Protein AF-0000000085051120 (afdb_homodimer)

Nearest PDB structures (foldseek):
  3be3-assembly1_B-2  TM=9.249E-01  e=1.023E-05  Bordetella bronchiseptica RB50
  6ac8-assembly2_A  TM=4.502E-01  e=8.750E-01  Mycolicibacterium smegmatis MC2 155
  6ac6-assembly2_A  TM=4.545E-01  e=1.730E+00  Mycolicibacterium smegmatis MC2 155
  6aca-assembly1_A  TM=5.185E-01  e=2.883E+00  Mycobacterium tuberculosis H37Rv
  2coy-assembly1_A  TM=5.138E-01  e=3.618E+00  Homo sapiens

Secondary structure (DSSP, 8-state):
----GGGS--SS--EEEEETTS-EEEEEEEEEETTT--EEEEEEESS-PSS---EEEEHHHHT-EEEETTEEEESEEE-/----GGGS--SS--EEEEETTS-EEEEEEEEEETTT--EEEEEEESS-PSSPPPEEEEHHHHT-EEEETTEEEESEEE-

Structure (mmCIF, N/CA/C/O backbone):
data_AF-0000000085051120-model_v1
#
loop_
_entity.id
_entity.type
_entity.pdbx_description
1 polymer 'DUF1653 domain-containing protein'
#
loop_
_atom_site.group_PDB
_atom_site.id
_atom_site.type_symbol
_atom_site.label_atom_id
_atom_site.label_alt_id
_atom_site.label_comp_id
_atom_site.label_asym_id
_atom_site.label_entity_id
_atom_site.label_seq_id
_atom_site.pdbx_PDB_ins_code
_atom_site.Cartn_x
_atom_site.Cartn_y
_atom_site.Cartn_z
_atom_site.occupancy
_atom_site.B_iso_or_equiv
_atom_site.auth_seq_id
_atom_site.auth_comp_id
_atom_site.auth_asym_id
_atom_site.auth_atom_id
_atom_site.pdbx_PDB_model_num
ATOM 1 N N . MET A 1 1 ? -6.785 1.529 18.906 1 51.97 1 MET A N 1
ATOM 2 C CA . MET A 1 1 ? -5.785 0.637 18.328 1 51.97 1 MET A CA 1
ATOM 3 C C . MET A 1 1 ? -5.918 0.583 16.797 1 51.97 1 MET A C 1
ATOM 5 O O . MET A 1 1 ? -7.027 0.493 16.281 1 51.97 1 MET A O 1
ATOM 9 N N . THR A 1 2 ? -4.781 0.907 16.109 1 66.12 2 THR A N 1
ATOM 10 C CA . THR A 1 2 ? -4.938 1.029 14.656 1 66.12 2 THR A CA 1
ATOM 11 C C . THR A 1 2 ? -5.309 -0.314 14.039 1 66.12 2 THR A C 1
ATOM 13 O O . THR A 1 2 ? -4.773 -1.354 14.43 1 66.12 2 THR A O 1
ATOM 16 N N . ARG A 1 3 ? -6.312 -0.369 13.422 1 77.69 3 ARG A N 1
ATOM 17 C CA . ARG A 1 3 ? -6.789 -1.557 12.719 1 77.69 3 ARG A CA 1
ATOM 18 C C . ARG A 1 3 ? -5.66 -2.209 11.922 1 77.69 3 ARG A C 1
ATOM 20 O O . ARG A 1 3 ? -4.941 -1.534 11.188 1 77.69 3 ARG A O 1
ATOM 27 N N . PRO A 1 4 ? -5.406 -3.518 12.234 1 83.25 4 PRO A N 1
ATOM 28 C CA . PRO A 1 4 ? -4.398 -4.195 11.414 1 83.25 4 PRO A CA 1
ATOM 29 C C . PRO A 1 4 ? -4.715 -4.141 9.922 1 83.25 4 PRO A C 1
ATOM 31 O O . PRO A 1 4 ? -5.883 -4.16 9.531 1 83.25 4 PRO A O 1
ATOM 34 N N . ILE A 1 5 ? -3.68 -4.027 9.164 1 85.12 5 ILE A N 1
ATOM 35 C CA . ILE A 1 5 ? -3.824 -3.916 7.711 1 85.12 5 ILE A CA 1
ATOM 36 C C . ILE A 1 5 ? -4.656 -5.086 7.188 1 85.12 5 ILE A C 1
ATOM 38 O O . ILE A 1 5 ? -5.43 -4.93 6.238 1 85.12 5 ILE A O 1
ATOM 42 N N . ALA A 1 6 ? -4.594 -6.25 7.855 1 82.44 6 ALA A N 1
ATOM 43 C CA . ALA A 1 6 ? -5.281 -7.457 7.41 1 82.44 6 ALA A CA 1
ATOM 44 C C . ALA A 1 6 ? -6.793 -7.312 7.562 1 82.44 6 ALA A C 1
ATOM 46 O O . ALA A 1 6 ? -7.559 -8.094 6.996 1 82.44 6 ALA A O 1
ATOM 47 N N . ASP A 1 7 ? -7.219 -6.312 8.211 1 83.75 7 ASP A N 1
ATOM 48 C CA . ASP A 1 7 ? -8.641 -6.145 8.477 1 83.75 7 ASP A CA 1
ATOM 49 C C . ASP A 1 7 ? -9.336 -5.41 7.332 1 83.75 7 ASP A C 1
ATOM 51 O O . ASP A 1 7 ? -10.57 -5.371 7.266 1 83.75 7 ASP A O 1
ATOM 55 N N . TYR A 1 8 ? -8.539 -4.855 6.496 1 86.75 8 TYR A N 1
ATOM 56 C CA . TYR A 1 8 ? -9.133 -4.109 5.391 1 86.75 8 TYR A CA 1
ATOM 57 C C . TYR A 1 8 ? -9.531 -5.043 4.254 1 86.75 8 TYR A C 1
ATOM 59 O O . TYR A 1 8 ? -8.82 -6 3.947 1 86.75 8 TYR A O 1
ATOM 67 N N . PRO A 1 9 ? -10.727 -4.766 3.688 1 85.88 9 PRO A N 1
ATOM 68 C CA . PRO A 1 9 ? -11.172 -5.625 2.588 1 85.88 9 PRO A CA 1
ATOM 69 C C . PRO A 1 9 ? -10.164 -5.684 1.44 1 85.88 9 PRO A C 1
ATOM 71 O O . PRO A 1 9 ? -9.484 -4.695 1.166 1 85.88 9 PRO A O 1
ATOM 74 N N . SER A 1 10 ? -10.109 -6.879 0.832 1 90.25 10 SER A N 1
ATOM 75 C CA . SER A 1 10 ? -9.188 -7.094 -0.28 1 90.25 10 SER A CA 1
ATOM 76 C C . SER A 1 10 ? -9.844 -7.895 -1.396 1 90.25 10 SER A C 1
ATOM 78 O O . SER A 1 10 ? -10.547 -8.875 -1.136 1 90.25 10 SER A O 1
ATOM 80 N N . ALA A 1 11 ? -9.609 -7.402 -2.586 1 90.69 11 ALA A N 1
ATOM 81 C CA . ALA A 1 11 ? -10.094 -8.133 -3.752 1 90.69 11 ALA A CA 1
ATOM 82 C C . ALA A 1 11 ? -9.297 -9.422 -3.963 1 90.69 11 ALA A C 1
ATOM 84 O O . ALA A 1 11 ? -9.711 -10.297 -4.727 1 90.69 11 ALA A O 1
ATOM 85 N N . LEU A 1 12 ? -8.227 -9.516 -3.371 1 94 12 LEU A N 1
ATOM 86 C CA . LEU A 1 12 ? -7.32 -10.656 -3.461 1 94 12 LEU A CA 1
ATOM 87 C C . LEU A 1 12 ? -7.09 -11.273 -2.086 1 94 12 LEU A C 1
ATOM 89 O O . LEU A 1 12 ? -6.965 -10.555 -1.091 1 94 12 LEU A O 1
ATOM 93 N N . ALA A 1 13 ? -7.027 -12.648 -2.072 1 94.69 13 ALA A N 1
ATOM 94 C CA . ALA A 1 13 ? -6.711 -13.32 -0.811 1 94.69 13 ALA A CA 1
ATOM 95 C C . ALA A 1 13 ? -5.324 -12.922 -0.312 1 94.69 13 ALA A C 1
ATOM 97 O O . ALA A 1 13 ? -4.367 -12.891 -1.085 1 94.69 13 ALA A O 1
ATOM 98 N N . THR A 1 14 ? -5.277 -12.617 1.007 1 95.12 14 THR A N 1
ATOM 99 C CA . THR A 1 14 ? -3.977 -12.336 1.6 1 95.12 14 THR A CA 1
ATOM 100 C C . THR A 1 14 ? -3.191 -13.625 1.823 1 95.12 14 THR A C 1
ATOM 102 O O . THR A 1 14 ? -3.76 -14.719 1.789 1 95.12 14 THR A O 1
ATOM 105 N N . GLY A 1 15 ? -1.894 -13.422 1.986 1 95.56 15 GLY A N 1
ATOM 106 C CA . GLY A 1 15 ? -1.064 -14.586 2.281 1 95.56 15 GLY A CA 1
ATOM 107 C C . GLY A 1 15 ? 0.067 -14.773 1.289 1 95.56 15 GLY A C 1
ATOM 108 O O . GLY A 1 15 ? 0.511 -13.812 0.652 1 95.56 15 GLY A O 1
ATOM 109 N N . LEU A 1 16 ? 0.583 -16.031 1.188 1 97.12 16 LEU A N 1
ATOM 110 C CA . LEU A 1 16 ? 1.81 -16.312 0.451 1 97.12 16 LEU A CA 1
ATOM 111 C C . LEU A 1 16 ? 1.511 -16.578 -1.022 1 97.12 16 LEU A C 1
ATOM 113 O O . LEU A 1 16 ? 0.547 -17.266 -1.353 1 97.12 16 LEU A O 1
ATOM 117 N N . TYR A 1 17 ? 2.34 -16.031 -1.832 1 98 17 TYR A N 1
ATOM 118 C CA . TYR A 1 17 ? 2.314 -16.219 -3.277 1 98 17 TYR A CA 1
ATOM 119 C C . TYR A 1 17 ? 3.707 -16.516 -3.814 1 98 17 TYR A C 1
ATOM 121 O O . TYR A 1 17 ? 4.711 -16.125 -3.213 1 98 17 TYR A O 1
ATOM 129 N N . ARG A 1 18 ? 3.744 -17.156 -4.945 1 97.81 18 ARG A N 1
ATOM 130 C CA . ARG A 1 18 ? 4.988 -17.422 -5.66 1 97.81 18 ARG A CA 1
ATOM 131 C C . ARG A 1 18 ? 4.996 -16.75 -7.027 1 97.81 18 ARG A C 1
ATOM 133 O O . ARG A 1 18 ? 4.059 -16.922 -7.809 1 97.81 18 ARG A O 1
ATOM 140 N N . HIS A 1 19 ? 5.98 -15.906 -7.203 1 97.38 19 HIS A N 1
ATOM 141 C CA . HIS A 1 19 ? 6.227 -15.352 -8.531 1 97.38 19 HIS A CA 1
ATOM 142 C C . HIS A 1 19 ? 6.691 -16.438 -9.5 1 97.38 19 HIS A C 1
ATOM 144 O O . HIS A 1 19 ? 7.406 -17.359 -9.109 1 97.38 19 HIS A O 1
ATOM 150 N N . TYR A 1 20 ? 6.328 -16.312 -10.719 1 97.19 20 TYR A N 1
ATOM 151 C CA . TYR A 1 20 ? 6.625 -17.359 -11.688 1 97.19 20 TYR A CA 1
ATOM 152 C C . TYR A 1 20 ? 8.125 -17.562 -11.828 1 97.19 20 TYR A C 1
ATOM 154 O O . TYR A 1 20 ? 8.578 -18.625 -12.273 1 97.19 20 TYR A O 1
ATOM 162 N N . LYS A 1 21 ? 8.891 -16.516 -11.398 1 95.75 21 LYS A N 1
ATOM 163 C CA . LYS A 1 21 ? 10.344 -16.625 -11.461 1 95.75 21 LYS A CA 1
ATOM 164 C C . LYS A 1 21 ? 10.906 -17.266 -10.203 1 95.75 21 LYS A C 1
ATOM 166 O O . LYS A 1 21 ? 12.125 -17.375 -10.039 1 95.75 21 LYS A O 1
ATOM 171 N N . GLY A 1 22 ? 10.07 -17.594 -9.234 1 94.12 22 GLY A N 1
ATOM 172 C CA . GLY A 1 22 ? 10.562 -18.453 -8.164 1 94.12 22 GLY A CA 1
ATOM 173 C C . GLY A 1 22 ? 10.469 -17.812 -6.793 1 94.12 22 GLY A C 1
ATOM 174 O O . GLY A 1 22 ? 10.281 -18.5 -5.789 1 94.12 22 GLY A O 1
ATOM 175 N N . LYS A 1 23 ? 10.602 -16.516 -6.625 1 93.69 23 LYS A N 1
ATOM 176 C CA . LYS A 1 23 ? 10.648 -15.867 -5.316 1 93.69 23 LYS A CA 1
ATOM 177 C C . LYS A 1 23 ? 9.258 -15.82 -4.684 1 93.69 23 LYS A C 1
ATOM 179 O O . LYS A 1 23 ? 8.25 -15.688 -5.387 1 93.69 23 LYS A O 1
ATOM 184 N N . ASP A 1 24 ? 9.266 -15.898 -3.383 1 95.19 24 ASP A N 1
ATOM 185 C CA . ASP A 1 24 ? 8.016 -15.859 -2.623 1 95.19 24 ASP A CA 1
ATOM 186 C C . ASP A 1 24 ? 7.746 -14.461 -2.08 1 95.19 24 ASP A C 1
ATOM 188 O O . ASP A 1 24 ? 8.672 -13.766 -1.654 1 95.19 24 ASP A O 1
ATOM 192 N N . TYR A 1 25 ? 6.492 -14.18 -2.111 1 95.38 25 TYR A N 1
ATOM 193 C CA . TYR A 1 25 ? 6.012 -12.883 -1.627 1 95.38 25 TYR A CA 1
ATOM 194 C C . TYR A 1 25 ? 4.844 -13.062 -0.667 1 95.38 25 TYR A C 1
ATOM 196 O O . TYR A 1 25 ? 4.102 -14.047 -0.754 1 95.38 25 TYR A O 1
ATOM 204 N N . VAL A 1 26 ? 4.707 -12.117 0.24 1 95.06 26 VAL A N 1
ATOM 205 C CA . VAL A 1 26 ? 3.494 -12.016 1.044 1 95.06 26 VAL A CA 1
ATOM 206 C C . VAL A 1 26 ? 2.6 -10.906 0.497 1 95.06 26 VAL A C 1
ATOM 208 O O . VAL A 1 26 ? 3.07 -9.797 0.237 1 95.06 26 VAL A O 1
ATOM 211 N N . VAL A 1 27 ? 1.355 -11.305 0.24 1 96.25 27 VAL A N 1
ATOM 212 C CA . VAL A 1 27 ? 0.341 -10.312 -0.117 1 96.25 27 VAL A CA 1
ATOM 213 C C . VAL A 1 27 ? -0.412 -9.875 1.135 1 96.25 27 VAL A C 1
ATOM 215 O O . VAL A 1 27 ? -0.954 -10.703 1.867 1 96.25 27 VAL A O 1
ATOM 218 N N . PHE A 1 28 ? -0.443 -8.516 1.349 1 95.06 28 PHE A N 1
ATOM 219 C CA . PHE A 1 28 ? -1.12 -7.953 2.512 1 95.06 28 PHE A CA 1
ATOM 220 C C . PHE A 1 28 ? -2.553 -7.562 2.168 1 95.06 28 PHE A C 1
ATOM 222 O O . PHE A 1 28 ? -3.387 -7.395 3.061 1 95.06 28 PHE A O 1
ATOM 229 N N . GLY A 1 29 ? -2.855 -7.414 0.883 1 94.81 29 GLY A N 1
ATOM 230 C CA . GLY A 1 29 ? -4.18 -7.051 0.396 1 94.81 29 GLY A CA 1
ATOM 231 C C . GLY A 1 29 ? -4.141 -6.066 -0.757 1 94.81 29 GLY A C 1
ATOM 232 O O . GLY A 1 29 ? -3.105 -5.898 -1.404 1 94.81 29 GLY A O 1
ATOM 233 N N . CYS A 1 30 ? -5.352 -5.504 -0.971 1 96.19 30 CYS A N 1
ATOM 234 C CA . CYS A 1 30 ? -5.457 -4.523 -2.045 1 96.19 30 CYS A CA 1
ATOM 235 C C . CYS A 1 30 ? -5.652 -3.121 -1.482 1 96.19 30 CYS A C 1
ATOM 237 O O . CYS A 1 30 ? -6.219 -2.953 -0.402 1 96.19 30 CYS A O 1
ATOM 239 N N . VAL A 1 31 ? -5.133 -2.205 -2.273 1 96.12 31 VAL A N 1
ATOM 240 C CA . VAL A 1 31 ? -5.246 -0.794 -1.922 1 96.12 31 VAL A CA 1
ATOM 241 C C . VAL A 1 31 ? -5.734 0.002 -3.129 1 96.12 31 VAL A C 1
ATOM 243 O O . VAL A 1 31 ? -5.656 -0.471 -4.266 1 96.12 31 VAL A O 1
ATOM 246 N N . THR A 1 32 ? -6.223 1.159 -2.846 1 95.44 32 THR A N 1
ATOM 247 C CA . THR A 1 32 ? -6.719 2.027 -3.91 1 95.44 32 THR A CA 1
ATOM 248 C C . THR A 1 32 ? -5.832 3.262 -4.055 1 95.44 32 THR A C 1
ATOM 250 O O . THR A 1 32 ? -5.5 3.914 -3.062 1 95.44 32 THR A O 1
ATOM 253 N N . HIS A 1 33 ? -5.371 3.479 -5.266 1 96.88 33 HIS A N 1
ATOM 254 C CA . HIS A 1 33 ? -4.664 4.723 -5.555 1 96.88 33 HIS A CA 1
ATOM 255 C C . HIS A 1 33 ? -5.605 5.918 -5.504 1 96.88 33 HIS A C 1
ATOM 257 O O . HIS A 1 33 ? -6.492 6.051 -6.352 1 96.88 33 HIS A O 1
ATOM 263 N N . SER A 1 34 ? -5.352 6.883 -4.652 1 95.06 34 SER A N 1
ATOM 264 C CA . SER A 1 34 ? -6.312 7.941 -4.363 1 95.06 34 SER A CA 1
ATOM 265 C C . SER A 1 34 ? -6.449 8.898 -5.543 1 95.06 34 SER A C 1
ATOM 267 O O . SER A 1 34 ? -7.508 9.5 -5.746 1 95.06 34 SER A O 1
ATOM 269 N N . GLU A 1 35 ? -5.41 9 -6.34 1 95.69 35 GLU A N 1
ATOM 270 C CA . GLU A 1 35 ? -5.418 9.969 -7.438 1 95.69 35 GLU A CA 1
ATOM 271 C C . GLU A 1 35 ? -5.984 9.344 -8.711 1 95.69 35 GLU A C 1
ATOM 273 O O . GLU A 1 35 ? -6.602 10.039 -9.523 1 95.69 35 GLU A O 1
ATOM 278 N N . THR A 1 36 ? -5.859 8.047 -8.938 1 95.81 36 THR A N 1
ATOM 279 C CA . THR A 1 36 ? -6.254 7.426 -10.195 1 95.81 36 THR A CA 1
ATOM 280 C C . THR A 1 36 ? -7.398 6.441 -9.984 1 95.81 36 THR A C 1
ATOM 282 O O . THR A 1 36 ? -8.031 5.996 -10.938 1 95.81 36 THR A O 1
ATOM 285 N N . GLU A 1 37 ? -7.703 6.066 -8.766 1 94.44 37 GLU A N 1
ATOM 286 C CA . GLU A 1 37 ? -8.727 5.102 -8.367 1 94.44 37 GLU A CA 1
ATOM 287 C C . GLU A 1 37 ? -8.344 3.689 -8.812 1 94.44 37 GLU A C 1
ATOM 289 O O . GLU A 1 37 ? -9.164 2.773 -8.742 1 94.44 37 GLU A O 1
ATOM 294 N N . GLU A 1 38 ? -7.164 3.545 -9.203 1 95.25 38 GLU A N 1
ATOM 295 C CA . GLU A 1 38 ? -6.699 2.219 -9.602 1 95.25 38 GLU A CA 1
ATOM 296 C C . GLU A 1 38 ? -6.527 1.31 -8.391 1 95.25 38 GLU A C 1
ATOM 298 O O . GLU A 1 38 ? -6.035 1.743 -7.344 1 95.25 38 GLU A O 1
ATOM 303 N N . VAL A 1 39 ? -6.922 0.045 -8.547 1 96.31 39 VAL A N 1
ATOM 304 C CA . VAL A 1 39 ? -6.711 -0.962 -7.516 1 96.31 39 VAL A CA 1
ATOM 305 C C . VAL A 1 39 ? -5.328 -1.587 -7.676 1 96.31 39 VAL A C 1
ATOM 307 O O . VAL A 1 39 ? -4.945 -1.991 -8.773 1 96.31 39 VAL A O 1
ATOM 310 N N . LEU A 1 40 ? -4.586 -1.594 -6.574 1 97.75 40 LEU A N 1
ATOM 311 C CA . LEU A 1 40 ? -3.232 -2.139 -6.543 1 97.75 40 LEU A CA 1
ATOM 312 C C . LEU A 1 40 ? -3.119 -3.254 -5.508 1 97.75 40 LEU A C 1
ATOM 314 O O . LEU A 1 40 ? -3.875 -3.281 -4.535 1 97.75 40 LEU A O 1
ATOM 318 N N . VAL A 1 41 ? -2.172 -4.148 -5.746 1 97.94 41 VAL A N 1
ATOM 319 C CA . VAL A 1 41 ? -1.858 -5.207 -4.793 1 97.94 41 VAL A CA 1
ATOM 320 C C . VAL A 1 41 ? -0.663 -4.793 -3.938 1 97.94 41 VAL A C 1
ATOM 322 O O . VAL A 1 41 ? 0.376 -4.391 -4.465 1 97.94 41 VAL A O 1
ATOM 325 N N . LEU A 1 42 ? -0.843 -4.852 -2.658 1 97.19 42 LEU A N 1
ATOM 326 C CA . LEU A 1 42 ? 0.2 -4.582 -1.675 1 97.19 42 LEU A CA 1
ATOM 327 C C . LEU A 1 42 ? 0.908 -5.867 -1.269 1 97.19 42 LEU A C 1
ATOM 329 O O . LEU A 1 42 ? 0.28 -6.789 -0.739 1 97.19 42 LEU A O 1
ATOM 333 N N . TYR A 1 43 ? 2.246 -5.898 -1.455 1 96.25 43 TYR A N 1
ATOM 334 C CA . TYR A 1 43 ? 2.963 -7.145 -1.213 1 96.25 43 TYR A CA 1
ATOM 335 C C . TYR A 1 43 ? 4.445 -6.887 -0.976 1 96.25 43 TYR A C 1
ATOM 337 O O . TYR A 1 43 ? 4.941 -5.789 -1.237 1 96.25 43 TYR A O 1
ATOM 345 N N . ALA A 1 44 ? 5.102 -7.902 -0.419 1 94.62 44 ALA A N 1
ATOM 346 C CA . ALA A 1 44 ? 6.527 -7.809 -0.101 1 94.62 44 ALA A CA 1
ATOM 347 C C . ALA A 1 44 ? 7.211 -9.164 -0.262 1 94.62 44 ALA A C 1
ATOM 349 O O . ALA A 1 44 ? 6.578 -10.211 -0.1 1 94.62 44 ALA A O 1
ATOM 350 N N . PRO A 1 45 ? 8.516 -9.078 -0.632 1 92.62 45 PRO A N 1
ATOM 351 C CA . PRO A 1 45 ? 9.242 -10.352 -0.672 1 92.62 45 PRO A CA 1
ATOM 352 C C . PRO A 1 45 ? 9.383 -10.992 0.706 1 92.62 45 PRO A C 1
ATOM 354 O O . PRO A 1 45 ? 9.562 -10.289 1.703 1 92.62 45 PRO A O 1
ATOM 357 N N . VAL A 1 46 ? 9.258 -12.344 0.757 1 91.19 46 VAL A N 1
ATOM 358 C CA . VAL A 1 46 ? 9.414 -13.086 2.004 1 91.19 46 VAL A CA 1
ATOM 359 C C . VAL A 1 46 ? 10.875 -13.047 2.451 1 91.19 46 VAL A C 1
ATOM 361 O O . VAL A 1 46 ? 11.164 -12.812 3.627 1 91.19 46 VAL A O 1
ATOM 364 N N . ILE A 1 47 ? 11.688 -13.414 1.513 1 82 47 ILE A N 1
ATOM 365 C CA . ILE A 1 47 ? 13.109 -13.359 1.812 1 82 47 ILE A CA 1
ATOM 366 C C . ILE A 1 47 ? 13.688 -12.023 1.334 1 82 47 ILE A C 1
ATOM 368 O O . ILE A 1 47 ? 13.648 -11.719 0.14 1 82 47 ILE A O 1
ATOM 372 N N . GLN A 1 48 ? 13.805 -11.086 2.158 1 65.44 48 GLN A N 1
ATOM 373 C CA . GLN A 1 48 ? 14.258 -9.766 1.729 1 65.44 48 GLN A CA 1
ATOM 374 C C . GLN A 1 48 ? 15.68 -9.484 2.211 1 65.44 48 GLN A C 1
ATOM 376 O O . GLN A 1 48 ? 16.031 -9.844 3.338 1 65.44 48 GLN A O 1
ATOM 381 N N . ALA A 1 49 ? 16.641 -9.32 1.258 1 61.41 49 ALA A N 1
ATOM 382 C CA . ALA A 1 49 ? 17.875 -8.68 1.71 1 61.41 49 ALA A CA 1
ATOM 383 C C . ALA A 1 49 ? 17.594 -7.297 2.293 1 61.41 49 ALA A C 1
ATOM 385 O O . ALA A 1 49 ? 16.562 -6.68 1.977 1 61.41 49 ALA A O 1
ATOM 386 N N . ASP A 1 50 ? 18.094 -6.719 3.424 1 56.09 50 ASP A N 1
ATOM 387 C CA . ASP A 1 50 ? 18.047 -5.395 4.039 1 56.09 50 ASP A CA 1
ATOM 388 C C . ASP A 1 50 ? 18.359 -4.305 3.021 1 56.09 50 ASP A C 1
ATOM 390 O O . ASP A 1 50 ? 19.297 -4.445 2.229 1 56.09 50 ASP A O 1
ATOM 394 N N . PRO A 1 51 ? 17.531 -3.375 2.906 1 55.34 51 PRO A N 1
ATOM 395 C CA . PRO A 1 51 ? 16.266 -3.098 3.578 1 55.34 51 PRO A CA 1
ATOM 396 C C . PRO A 1 51 ? 15.062 -3.643 2.814 1 55.34 51 PRO A C 1
ATOM 398 O O . PRO A 1 51 ? 15.062 -3.645 1.58 1 55.34 51 PRO A O 1
ATOM 401 N N . ALA A 1 52 ? 14.094 -4.418 3.467 1 58.28 52 ALA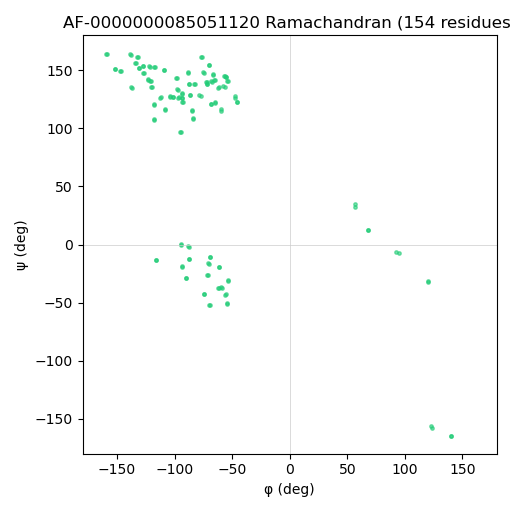 A N 1
ATOM 402 C CA . ALA A 1 52 ? 12.859 -5.004 2.959 1 58.28 52 ALA A CA 1
ATOM 403 C C . ALA A 1 52 ? 11.914 -3.928 2.428 1 58.28 52 ALA A C 1
ATOM 405 O O . ALA A 1 52 ? 11.695 -2.91 3.088 1 58.28 52 ALA A O 1
ATOM 406 N N . ARG A 1 53 ? 11.602 -3.908 1.032 1 80.44 53 ARG A N 1
ATOM 407 C CA . ARG A 1 53 ? 10.742 -2.877 0.46 1 80.44 53 ARG A CA 1
ATOM 408 C C . ARG A 1 53 ? 9.312 -3.375 0.312 1 80.44 53 ARG A C 1
ATOM 410 O O . ARG A 1 53 ? 9.086 -4.562 0.074 1 80.44 53 ARG A O 1
ATOM 417 N N . LEU A 1 54 ? 8.352 -2.684 0.666 1 93 54 LEU A N 1
ATOM 418 C CA . LEU A 1 54 ? 6.93 -2.836 0.381 1 93 54 LEU A CA 1
ATOM 419 C C . LEU A 1 54 ? 6.598 -2.332 -1.019 1 93 54 LEU A C 1
ATOM 421 O O . LEU A 1 54 ? 7.059 -1.261 -1.423 1 93 54 LEU A O 1
ATOM 425 N N . TRP A 1 55 ? 5.922 -3.189 -1.755 1 95.38 55 TRP A N 1
ATOM 426 C CA . TRP A 1 55 ? 5.613 -2.889 -3.148 1 95.38 55 TRP A CA 1
ATOM 427 C C . TRP A 1 55 ? 4.105 -2.803 -3.365 1 95.38 55 TRP A C 1
ATOM 429 O O . TRP A 1 55 ? 3.332 -3.455 -2.66 1 95.38 55 TRP A O 1
ATOM 439 N N . VAL A 1 56 ? 3.756 -2.033 -4.355 1 97.81 56 VAL A N 1
ATOM 440 C CA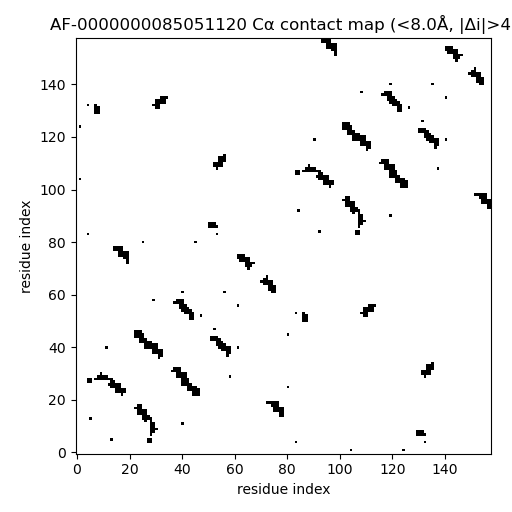 . VAL A 1 56 ? 2.43 -2.156 -4.949 1 97.81 56 VAL A CA 1
ATOM 441 C C . VAL A 1 56 ? 2.555 -2.324 -6.465 1 97.81 56 VAL A C 1
ATOM 443 O O . VAL A 1 56 ? 3.498 -1.813 -7.074 1 97.81 56 VAL A O 1
ATOM 446 N N . ARG A 1 57 ? 1.602 -2.951 -7.043 1 98.25 57 ARG A N 1
ATOM 447 C CA . ARG A 1 57 ? 1.477 -3.107 -8.492 1 98.25 57 ARG A CA 1
ATOM 448 C C . ARG A 1 57 ? 0.014 -3.244 -8.898 1 98.25 57 ARG A C 1
ATOM 450 O O . ARG A 1 57 ? -0.812 -3.725 -8.125 1 98.25 57 ARG A O 1
ATOM 457 N N . PRO A 1 58 ? -0.367 -2.834 -10.086 1 98.44 58 PRO A N 1
ATOM 458 C CA . PRO A 1 58 ? -1.77 -2.979 -10.477 1 98.44 58 PRO A CA 1
ATOM 459 C C . PRO A 1 58 ? -2.279 -4.41 -10.328 1 98.44 58 PRO A C 1
ATOM 461 O O . PRO A 1 58 ? -1.564 -5.363 -10.656 1 98.44 58 PRO A O 1
ATOM 464 N N . LEU A 1 59 ? -3.539 -4.523 -9.867 1 97.88 59 LEU A N 1
ATOM 465 C CA . LEU A 1 59 ? -4.18 -5.82 -9.68 1 97.88 59 LEU A CA 1
ATOM 466 C C . LEU A 1 59 ? -4.168 -6.625 -10.977 1 97.88 59 LEU A C 1
ATOM 468 O O . LEU A 1 59 ? -3.867 -7.82 -10.969 1 97.88 59 LEU A O 1
ATOM 472 N N . ALA A 1 60 ? -4.48 -5.938 -12.102 1 97.19 60 ALA A N 1
ATOM 473 C CA . ALA A 1 60 ? -4.539 -6.602 -13.398 1 97.19 60 ALA A CA 1
ATOM 474 C C . ALA A 1 60 ? -3.186 -7.195 -13.773 1 97.19 60 ALA A C 1
ATOM 476 O O . ALA A 1 60 ? -3.113 -8.289 -14.344 1 97.19 60 ALA A O 1
ATOM 477 N N . MET A 1 61 ? -2.135 -6.512 -13.445 1 98 61 MET A N 1
ATOM 478 C CA . MET A 1 61 ? -0.789 -6.984 -13.766 1 98 61 MET A CA 1
ATOM 479 C C . MET A 1 61 ? -0.381 -8.125 -12.844 1 98 61 MET A C 1
ATOM 481 O O . MET A 1 61 ? 0.257 -9.086 -13.281 1 98 61 MET A O 1
ATOM 485 N N . PHE A 1 62 ? -0.652 -8.047 -11.625 1 98.25 62 PHE A N 1
ATOM 486 C CA . PHE A 1 62 ? -0.354 -9.078 -10.648 1 98.25 62 PHE A CA 1
ATOM 487 C C . PHE A 1 62 ? -1.048 -10.391 -11.008 1 98.25 62 PHE A C 1
ATOM 489 O O . PHE A 1 62 ? -0.468 -11.469 -10.867 1 98.25 62 PHE A O 1
ATOM 496 N N . SER A 1 63 ? -2.219 -10.305 -11.523 1 97.94 63 SER A N 1
ATOM 497 C CA . SER A 1 63 ? -3.064 -11.469 -11.742 1 97.94 63 SER A CA 1
ATOM 498 C C . SER A 1 63 ? -2.914 -12.008 -13.164 1 97.94 63 SER A C 1
ATOM 500 O O . SER A 1 63 ? -3.611 -12.945 -13.555 1 97.94 63 SER A O 1
ATOM 502 N N . GLU A 1 64 ? -2.139 -11.398 -13.898 1 97.75 64 GLU A N 1
ATOM 503 C CA . GLU A 1 64 ? -1.99 -11.781 -15.305 1 97.75 64 GLU A CA 1
ATOM 504 C C . GLU A 1 64 ? -1.281 -13.125 -15.438 1 97.75 64 GLU A C 1
ATOM 506 O O . GLU A 1 64 ? -0.598 -13.57 -14.508 1 97.75 64 GLU A O 1
ATOM 511 N N . SER A 1 65 ? -1.567 -13.789 -16.578 1 98 65 SER A N 1
ATOM 512 C CA . SER A 1 65 ? -0.748 -14.93 -17 1 98 65 SER A CA 1
ATOM 513 C C . SER A 1 65 ? 0.433 -14.484 -17.844 1 98 65 SER A C 1
ATOM 515 O O . SER A 1 65 ? 0.352 -13.469 -18.547 1 98 65 SER A O 1
ATOM 517 N N . VAL A 1 66 ? 1.529 -15.227 -17.703 1 97.31 66 VAL A N 1
ATOM 518 C CA . VAL A 1 66 ? 2.729 -14.914 -18.484 1 97.31 66 VAL A CA 1
ATOM 519 C C . VAL A 1 66 ? 3.191 -16.156 -19.234 1 97.31 66 VAL A C 1
ATOM 521 O O . VAL A 1 66 ? 2.902 -17.281 -18.828 1 97.31 66 VAL A O 1
ATOM 524 N N . ASP A 1 67 ? 3.805 -15.938 -20.484 1 96.94 67 ASP A N 1
ATOM 525 C CA . ASP A 1 67 ? 4.465 -17.016 -21.219 1 96.94 67 ASP A CA 1
ATOM 526 C C . ASP A 1 67 ? 5.898 -17.203 -20.719 1 96.94 67 ASP A C 1
ATOM 528 O O . ASP A 1 67 ? 6.746 -16.328 -20.891 1 96.94 67 ASP A O 1
ATOM 532 N N . SER A 1 68 ? 6.098 -18.281 -20.047 1 94.56 68 SER A N 1
ATOM 533 C CA . SER A 1 68 ? 7.43 -18.641 -19.578 1 94.56 68 SER A CA 1
ATOM 534 C C . SER A 1 68 ? 7.906 -19.953 -20.172 1 94.56 68 SER A C 1
ATOM 536 O O . SER A 1 68 ? 7.441 -21.031 -19.781 1 94.56 68 SER A O 1
ATOM 538 N N . ASP A 1 69 ? 8.875 -19.797 -21.109 1 93.25 69 ASP A N 1
ATOM 539 C CA . ASP A 1 69 ? 9.438 -20.969 -21.766 1 93.25 69 ASP A CA 1
ATOM 540 C C . ASP A 1 69 ? 8.352 -21.797 -22.438 1 93.25 69 ASP A C 1
ATOM 542 O O . ASP A 1 69 ? 8.328 -23.031 -22.297 1 93.25 69 ASP A O 1
ATOM 546 N N . GLY A 1 70 ? 7.367 -21.203 -22.906 1 93.88 70 GLY A N 1
ATOM 547 C CA . GLY A 1 70 ? 6.328 -21.891 -23.672 1 93.88 70 GLY A CA 1
ATOM 548 C C . GLY A 1 70 ? 5.148 -22.312 -22.812 1 93.88 70 GLY A C 1
ATOM 549 O O . GLY A 1 70 ? 4.164 -22.844 -23.328 1 93.88 70 GLY A O 1
ATOM 550 N N . GLU A 1 71 ? 5.254 -22.156 -21.562 1 95.5 71 GLU A N 1
ATOM 551 C CA . GLU A 1 71 ? 4.152 -22.469 -20.656 1 95.5 71 GLU A CA 1
ATOM 552 C C . GLU A 1 71 ? 3.455 -21.203 -20.172 1 95.5 71 GLU A C 1
ATOM 554 O O . GLU A 1 71 ? 4.113 -20.219 -19.828 1 95.5 71 GLU A O 1
ATOM 559 N N . ILE A 1 72 ? 2.123 -21.203 -20.359 1 97.31 72 ILE A N 1
ATOM 560 C CA . ILE A 1 72 ? 1.317 -20.094 -19.844 1 97.31 72 ILE A CA 1
ATOM 561 C C . ILE A 1 72 ? 0.968 -20.359 -18.391 1 97.31 72 ILE A C 1
ATOM 563 O O . ILE A 1 72 ? 0.28 -21.328 -18.062 1 97.31 72 ILE A O 1
ATOM 567 N N . LEU A 1 73 ? 1.45 -19.531 -17.516 1 97.25 73 LEU A N 1
ATOM 568 C CA . LEU A 1 73 ? 1.199 -19.688 -16.094 1 97.25 73 LEU A CA 1
ATOM 569 C C . LEU A 1 73 ? 0.918 -18.328 -15.445 1 97.25 73 LEU A C 1
ATOM 571 O O . LEU A 1 73 ? 1.257 -17.281 -16.016 1 97.25 73 LEU A O 1
ATOM 575 N N . PRO A 1 74 ? 0.347 -18.359 -14.242 1 98.12 74 PRO A N 1
ATOM 576 C CA . PRO A 1 74 ? 0.11 -17.078 -13.578 1 98.12 74 PRO A CA 1
ATOM 577 C C . PRO A 1 74 ? 1.403 -16.391 -13.164 1 98.12 74 PRO A C 1
ATOM 579 O O . PRO A 1 74 ? 2.363 -17.047 -12.758 1 98.12 74 PRO A O 1
ATOM 582 N N . ARG A 1 75 ? 1.469 -15.102 -13.312 1 98.38 75 ARG A N 1
ATOM 583 C CA . ARG A 1 75 ? 2.611 -14.336 -12.828 1 98.38 75 ARG A CA 1
ATOM 584 C C . ARG A 1 75 ? 2.865 -14.602 -11.352 1 98.38 75 ARG A C 1
ATOM 586 O O . ARG A 1 75 ? 4.008 -14.797 -10.938 1 98.38 75 ARG A O 1
ATOM 593 N N . PHE A 1 76 ? 1.834 -14.492 -10.523 1 98.5 76 PHE A N 1
ATOM 594 C CA . PHE A 1 76 ? 1.847 -14.867 -9.117 1 98.5 76 PHE A CA 1
ATOM 595 C C . PHE A 1 76 ? 0.802 -15.938 -8.836 1 98.5 76 PHE A C 1
ATOM 597 O O . PHE A 1 76 ? -0.343 -15.828 -9.281 1 98.5 76 PHE A O 1
ATOM 604 N N . ARG A 1 77 ? 1.129 -16.922 -8.117 1 98 77 ARG A N 1
ATOM 605 C CA . ARG A 1 77 ? 0.167 -17.938 -7.703 1 98 77 ARG A CA 1
ATOM 606 C C . ARG A 1 77 ? 0.118 -18.062 -6.184 1 98 77 ARG A C 1
ATOM 608 O O . ARG A 1 77 ? 1.151 -17.984 -5.516 1 98 77 ARG A O 1
ATOM 615 N N . LYS A 1 78 ? -1.122 -18.266 -5.703 1 97.44 78 LYS A N 1
ATOM 616 C CA . LYS A 1 78 ? -1.284 -18.453 -4.266 1 97.44 78 LYS A CA 1
ATOM 617 C C . LYS A 1 78 ? -0.746 -19.812 -3.834 1 97.44 78 LYS A C 1
ATOM 619 O O . LYS A 1 78 ? -0.966 -20.828 -4.512 1 97.44 78 LYS A O 1
ATOM 624 N N . LEU A 1 79 ? -0.104 -19.672 -2.729 1 97.12 79 LEU A N 1
ATOM 625 C CA . LEU A 1 79 ? 0.417 -20.922 -2.174 1 97.12 79 LEU A CA 1
ATOM 626 C C . LEU A 1 79 ? -0.519 -21.469 -1.104 1 97.12 79 LEU A C 1
ATOM 628 O O . LEU A 1 79 ? -1.166 -20.719 -0.384 1 97.12 79 LEU A O 1
ATOM 632 N N . MET B 1 1 ? 7.172 -16.266 9.977 1 51.94 1 MET B N 1
ATOM 633 C CA . MET B 1 1 ? 6.184 -15.273 10.375 1 51.94 1 MET B CA 1
ATOM 634 C C . MET B 1 1 ? 6.297 -14.016 9.508 1 51.94 1 MET B C 1
ATOM 636 O O . MET B 1 1 ? 7.402 -13.547 9.234 1 51.94 1 MET B O 1
ATOM 640 N N . THR B 1 2 ? 5.164 -13.648 8.852 1 66 2 THR B N 1
ATOM 641 C CA . THR B 1 2 ? 5.301 -12.555 7.895 1 66 2 THR B CA 1
ATOM 642 C C . THR B 1 2 ? 5.672 -11.258 8.602 1 66 2 THR B C 1
ATOM 644 O O . THR B 1 2 ? 5.152 -10.961 9.68 1 66 2 THR B O 1
ATOM 647 N N . ARG B 1 3 ? 6.672 -10.727 8.273 1 77.25 3 ARG B N 1
ATOM 648 C CA . ARG B 1 3 ? 7.141 -9.453 8.812 1 77.25 3 ARG B CA 1
ATOM 649 C C . ARG B 1 3 ? 6.012 -8.43 8.859 1 77.25 3 ARG B C 1
ATOM 651 O O . ARG B 1 3 ? 5.293 -8.242 7.875 1 77.25 3 ARG B O 1
ATOM 658 N N . PRO B 1 4 ? 5.738 -7.891 10.094 1 83.31 4 PRO B N 1
ATOM 659 C CA . PRO B 1 4 ? 4.727 -6.828 10.148 1 83.31 4 PRO B CA 1
ATOM 660 C C . PRO B 1 4 ? 5.047 -5.664 9.219 1 83.31 4 PRO B C 1
ATOM 662 O O . PRO B 1 4 ? 6.219 -5.34 9.008 1 83.31 4 PRO B O 1
ATOM 665 N N . ILE B 1 5 ? 4.023 -5.125 8.664 1 85.12 5 ILE B N 1
ATOM 666 C CA . ILE B 1 5 ? 4.172 -4.023 7.715 1 85.12 5 ILE B CA 1
ATOM 667 C C . ILE B 1 5 ? 5 -2.91 8.344 1 85.12 5 ILE B C 1
ATOM 669 O O . ILE B 1 5 ? 5.785 -2.246 7.664 1 85.12 5 ILE B O 1
ATOM 673 N N . ALA B 1 6 ? 4.926 -2.738 9.664 1 82.38 6 ALA B N 1
ATOM 674 C CA . ALA B 1 6 ? 5.609 -1.661 10.375 1 82.38 6 ALA B CA 1
ATOM 675 C C . ALA B 1 6 ? 7.121 -1.867 10.359 1 82.38 6 ALA B C 1
ATOM 677 O O . ALA B 1 6 ? 7.887 -0.945 10.656 1 82.38 6 ALA B O 1
ATOM 678 N N . ASP B 1 7 ? 7.551 -2.99 9.945 1 83.75 7 ASP B N 1
ATOM 679 C CA . ASP B 1 7 ? 8.977 -3.301 9.977 1 83.75 7 ASP B CA 1
ATOM 680 C C . ASP B 1 7 ? 9.672 -2.826 8.703 1 83.75 7 ASP B C 1
ATOM 682 O O . ASP B 1 7 ? 10.906 -2.803 8.641 1 83.75 7 ASP B O 1
ATOM 686 N N . TYR B 1 8 ? 8.883 -2.484 7.758 1 86.69 8 TYR B N 1
ATOM 687 C CA . TYR B 1 8 ? 9.469 -2.051 6.496 1 86.69 8 TYR B CA 1
ATOM 688 C C . TYR B 1 8 ? 9.867 -0.582 6.559 1 86.69 8 TYR B C 1
ATOM 690 O O . TYR B 1 8 ? 9.156 0.24 7.137 1 86.69 8 TYR B O 1
ATOM 698 N N . PRO B 1 9 ? 11.062 -0.302 5.996 1 85.69 9 PRO B N 1
ATOM 699 C CA . PRO B 1 9 ? 11.508 1.095 6.023 1 85.69 9 PRO B CA 1
ATOM 700 C C . PRO B 1 9 ? 10.5 2.043 5.367 1 85.69 9 PRO B C 1
ATOM 702 O O . PRO B 1 9 ? 9.82 1.663 4.414 1 85.69 9 PRO B O 1
ATOM 705 N N . SER B 1 10 ? 10.438 3.254 5.961 1 90.25 10 SER B N 1
ATOM 706 C CA . SER B 1 10 ? 9.523 4.27 5.457 1 90.25 10 SER B CA 1
ATOM 707 C C . SER B 1 10 ? 10.188 5.641 5.414 1 90.25 10 SER B C 1
ATOM 709 O O . SER B 1 10 ? 10.875 6.035 6.359 1 90.25 10 SER B O 1
ATOM 711 N N . ALA B 1 11 ? 9.961 6.277 4.289 1 90.56 11 ALA B N 1
ATOM 712 C CA . ALA B 1 11 ? 10.453 7.648 4.164 1 90.56 11 ALA B CA 1
ATOM 713 C C . ALA B 1 11 ? 9.656 8.602 5.051 1 90.56 11 ALA B C 1
ATOM 715 O O . ALA B 1 11 ? 10.07 9.734 5.281 1 90.56 11 ALA B O 1
ATOM 716 N N . LEU B 1 12 ? 8.562 8.195 5.477 1 94 12 LEU B N 1
ATOM 717 C CA . LEU B 1 12 ? 7.652 8.961 6.32 1 94 12 LEU B CA 1
ATOM 718 C C . LEU B 1 12 ? 7.41 8.25 7.645 1 94 12 LEU B C 1
ATOM 720 O O . LEU B 1 12 ? 7.285 7.023 7.684 1 94 12 LEU B O 1
ATOM 724 N N . ALA B 1 13 ? 7.348 9.086 8.758 1 94.69 13 ALA B N 1
ATOM 725 C CA . ALA B 1 13 ? 7.016 8.484 10.047 1 94.69 13 ALA B CA 1
ATOM 726 C C . ALA B 1 13 ? 5.629 7.848 10.016 1 94.69 13 ALA B C 1
ATOM 728 O O . ALA B 1 13 ? 4.672 8.445 9.523 1 94.69 13 ALA B O 1
ATOM 729 N N . THR B 1 14 ? 5.578 6.621 10.586 1 95.12 14 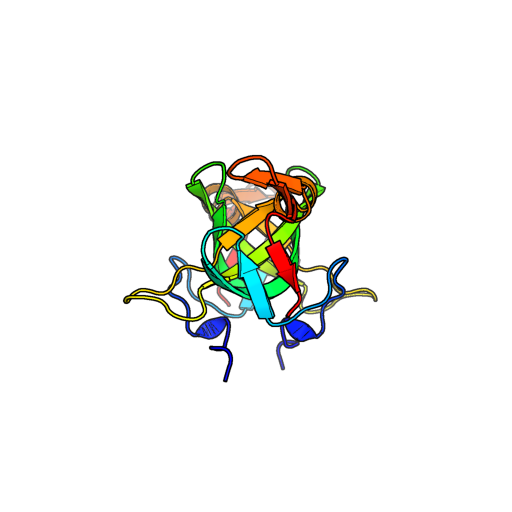THR B N 1
ATOM 730 C CA . THR B 1 14 ? 4.277 5.973 10.703 1 95.12 14 THR B CA 1
ATOM 731 C C . THR B 1 14 ? 3.477 6.57 11.859 1 95.12 14 THR B C 1
ATOM 733 O O . THR B 1 14 ? 4.035 7.262 12.719 1 95.12 14 THR B O 1
ATOM 736 N N . GLY B 1 15 ? 2.178 6.316 11.789 1 95.5 15 GLY B N 1
ATOM 737 C CA . GLY B 1 15 ? 1.337 6.777 12.883 1 95.5 15 GLY B CA 1
ATOM 738 C C . GLY B 1 15 ? 0.213 7.688 12.43 1 95.5 15 GLY B C 1
ATOM 739 O O . GLY B 1 15 ? -0.224 7.617 11.273 1 95.5 15 GLY B O 1
ATOM 740 N N . LEU B 1 16 ? -0.293 8.531 13.359 1 97.06 16 LEU B N 1
ATOM 741 C CA . LEU B 1 16 ? -1.517 9.289 13.141 1 97.06 16 LEU B CA 1
ATOM 742 C C . LEU B 1 16 ? -1.212 10.617 12.453 1 97.06 16 LEU B C 1
ATOM 744 O O . LEU B 1 16 ? -0.245 11.297 12.805 1 97.06 16 LEU B O 1
ATOM 748 N N . TYR B 1 17 ? -2.037 10.938 11.531 1 98 17 TYR B N 1
ATOM 749 C CA . TYR B 1 17 ? -2.002 12.203 10.805 1 98 17 TYR B CA 1
ATOM 750 C C . TYR B 1 17 ? -3.395 12.812 10.703 1 98 17 TYR B C 1
ATOM 752 O O . TYR B 1 17 ? -4.398 12.102 10.742 1 98 17 TYR B O 1
ATOM 760 N N . ARG B 1 18 ? -3.418 14.094 10.531 1 97.75 18 ARG B N 1
ATOM 761 C CA . ARG B 1 18 ? -4.656 14.828 10.305 1 97.75 18 ARG B CA 1
ATOM 762 C C . ARG B 1 18 ?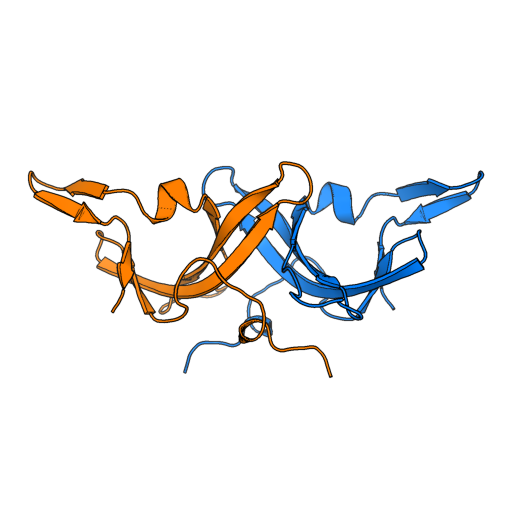 -4.652 15.508 8.938 1 97.75 18 ARG B C 1
ATOM 764 O O . ARG B 1 18 ? -3.709 16.219 8.602 1 97.75 18 ARG B O 1
ATOM 771 N N . HIS B 1 19 ? -5.629 15.125 8.141 1 97.38 19 HIS B N 1
ATOM 772 C CA . HIS B 1 19 ? -5.859 15.844 6.891 1 97.38 19 HIS B CA 1
ATOM 773 C C . HIS B 1 19 ? -6.328 17.266 7.16 1 97.38 19 HIS B C 1
ATOM 775 O O . HIS B 1 19 ? -7.051 17.516 8.125 1 97.38 19 HIS B O 1
ATOM 781 N N . TYR B 1 20 ? -5.961 18.172 6.344 1 97.12 20 TYR B N 1
ATOM 782 C CA . TYR B 1 20 ? -6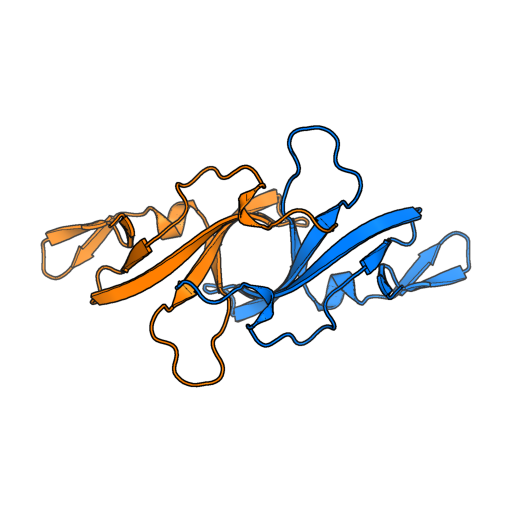.258 19.578 6.594 1 97.12 20 TYR B CA 1
ATOM 783 C C . TYR B 1 20 ? -7.762 19.828 6.652 1 97.12 20 TYR B C 1
ATOM 785 O O . TYR B 1 20 ? -8.219 20.812 7.219 1 97.12 20 TYR B O 1
ATOM 793 N N . LYS B 1 21 ? -8.516 18.844 6.07 1 95.69 21 LYS B N 1
ATOM 794 C CA . LYS B 1 21 ? -9.969 18.969 6.105 1 95.69 21 LYS B CA 1
ATOM 795 C C . LYS B 1 21 ? -10.547 18.344 7.375 1 95.69 21 LYS B C 1
ATOM 797 O O . LYS B 1 21 ? -11.766 18.297 7.547 1 95.69 21 LYS B O 1
ATOM 802 N N . GLY B 1 22 ? -9.719 17.781 8.234 1 94.12 22 GLY B N 1
ATOM 803 C CA . GLY B 1 22 ? -10.227 17.453 9.555 1 94.12 22 GLY B CA 1
ATOM 804 C C . GLY B 1 22 ? -10.141 15.969 9.875 1 94.12 22 GLY B C 1
ATOM 805 O O . GLY B 1 22 ? -9.984 15.586 11.031 1 94.12 22 GLY B O 1
ATOM 806 N N . LYS B 1 23 ? -10.25 15.055 8.945 1 93.62 23 LYS B N 1
ATOM 807 C CA . LYS B 1 23 ? -10.297 13.625 9.219 1 93.62 23 LYS B CA 1
ATOM 808 C C . LYS B 1 23 ? -8.914 13.086 9.57 1 93.62 23 LYS B C 1
ATOM 810 O O . LYS B 1 23 ? -7.906 13.555 9.039 1 93.62 23 LYS B O 1
ATOM 815 N N . ASP B 1 24 ? -8.93 12.094 10.414 1 95.19 24 ASP B N 1
ATOM 816 C CA . ASP B 1 24 ? -7.691 11.469 10.859 1 95.19 24 ASP B CA 1
ATOM 817 C C . ASP B 1 24 ? -7.418 10.188 10.078 1 95.19 24 ASP B C 1
ATOM 819 O O . ASP B 1 24 ? -8.344 9.422 9.773 1 95.19 24 ASP B O 1
ATOM 823 N N . TYR B 1 25 ? -6.164 10.039 9.844 1 95.38 25 TYR B N 1
ATOM 824 C CA . TYR B 1 25 ? -5.684 8.867 9.109 1 95.38 25 TYR B CA 1
ATOM 825 C C . TYR B 1 25 ? -4.52 8.211 9.844 1 95.38 25 TYR B C 1
ATOM 827 O O . TYR B 1 25 ? -3.783 8.883 10.578 1 95.38 25 TYR B O 1
ATOM 835 N N . VAL B 1 26 ? -4.391 6.918 9.648 1 94.94 26 VAL B N 1
ATOM 836 C CA . VAL B 1 26 ? -3.18 6.215 10.062 1 94.94 26 VAL B CA 1
ATOM 837 C C . VAL B 1 26 ? -2.277 5.977 8.859 1 94.94 26 VAL B C 1
ATOM 839 O O . VAL B 1 26 ? -2.74 5.512 7.812 1 94.94 26 VAL B O 1
ATOM 842 N N . VAL B 1 27 ? -1.032 6.414 9.023 1 96.31 27 VAL B N 1
ATOM 843 C CA . VAL B 1 27 ? -0.012 6.098 8.031 1 96.31 27 VAL B CA 1
ATOM 844 C C . VAL B 1 27 ? 0.737 4.832 8.438 1 96.31 27 VAL B C 1
ATOM 846 O O . VAL B 1 27 ? 1.271 4.754 9.547 1 96.31 27 VAL B O 1
ATOM 849 N N . PHE B 1 28 ? 0.781 3.842 7.496 1 95.06 28 PHE B N 1
ATOM 850 C CA . PHE B 1 28 ? 1.456 2.574 7.754 1 95.06 28 PHE B CA 1
ATOM 851 C C . PHE B 1 28 ? 2.893 2.613 7.246 1 95.06 28 PHE B C 1
ATOM 853 O O . PHE B 1 28 ? 3.725 1.806 7.66 1 95.06 28 PHE B O 1
ATOM 860 N N . GLY B 1 29 ? 3.199 3.535 6.348 1 94.81 29 GLY B N 1
ATOM 861 C CA . GLY B 1 29 ? 4.523 3.703 5.773 1 94.81 29 GLY B CA 1
ATOM 862 C C . GLY B 1 29 ? 4.496 4.023 4.293 1 94.81 29 GLY B C 1
ATOM 863 O O . GLY B 1 29 ? 3.463 4.434 3.76 1 94.81 29 GLY B O 1
ATOM 864 N N . CYS B 1 30 ? 5.707 3.852 3.725 1 96.19 30 CYS B N 1
ATOM 865 C CA . CYS B 1 30 ? 5.824 4.109 2.293 1 96.19 30 CYS B CA 1
ATOM 866 C C . CYS B 1 30 ? 6.02 2.812 1.519 1 96.19 30 CYS B C 1
ATOM 868 O O . CYS B 1 30 ? 6.582 1.85 2.041 1 96.19 30 CYS B O 1
ATOM 870 N N . VAL B 1 31 ? 5.504 2.896 0.297 1 96.06 31 VAL B N 1
ATOM 871 C CA . VAL B 1 31 ? 5.621 1.762 -0.613 1 96.06 31 VAL B CA 1
ATOM 872 C C . VAL B 1 31 ? 6.109 2.24 -1.978 1 96.06 31 VAL B C 1
ATOM 874 O O . VAL B 1 31 ? 6.031 3.432 -2.289 1 96.06 31 VAL B O 1
ATOM 877 N N . THR B 1 32 ? 6.605 1.304 -2.727 1 95.44 32 THR B N 1
ATOM 878 C CA . THR B 1 32 ? 7.105 1.627 -4.059 1 95.44 32 THR B CA 1
ATOM 879 C C . THR B 1 32 ? 6.227 1 -5.137 1 95.44 32 THR B C 1
ATOM 881 O O . THR B 1 32 ? 5.891 -0.184 -5.059 1 95.44 32 THR B O 1
ATOM 884 N N . HIS B 1 33 ? 5.773 1.833 -6.051 1 96.94 33 HIS B N 1
ATOM 885 C CA . HIS B 1 33 ? 5.074 1.314 -7.223 1 96.94 33 HIS B CA 1
ATOM 886 C C . HIS B 1 33 ? 6.023 0.551 -8.141 1 96.94 33 HIS B C 1
ATOM 888 O O . HIS B 1 33 ? 6.91 1.146 -8.758 1 96.94 33 HIS B O 1
ATOM 894 N N . SER B 1 34 ? 5.777 -0.706 -8.398 1 95.06 34 SER B N 1
ATOM 895 C CA . SER B 1 34 ? 6.746 -1.578 -9.055 1 95.06 34 SER B CA 1
ATOM 896 C C . SER B 1 34 ? 6.895 -1.222 -10.531 1 95.06 34 SER B C 1
ATOM 898 O O . SER B 1 34 ? 7.953 -1.429 -11.125 1 95.06 34 SER B O 1
ATOM 900 N N . GLU B 1 35 ? 5.855 -0.645 -11.094 1 95.81 35 GLU B N 1
ATOM 901 C CA . GLU B 1 35 ? 5.879 -0.358 -12.523 1 95.81 35 GLU B CA 1
ATOM 902 C C . GLU B 1 35 ? 6.449 1.03 -12.805 1 95.81 35 GLU B C 1
ATOM 904 O O . GLU B 1 35 ? 7.07 1.256 -13.844 1 95.81 35 GLU B O 1
ATOM 909 N N . THR B 1 36 ? 6.32 1.995 -11.891 1 95.88 36 THR B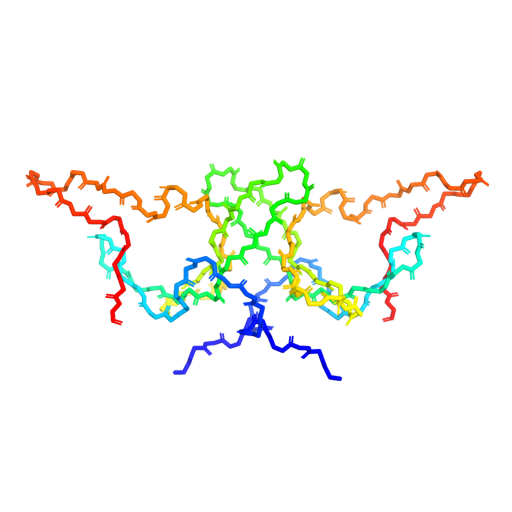 N 1
ATOM 910 C CA . THR B 1 36 ? 6.723 3.373 -12.156 1 95.88 36 THR B CA 1
ATOM 911 C C . THR B 1 36 ? 7.863 3.791 -11.234 1 95.88 36 THR B C 1
ATOM 913 O O . THR B 1 36 ? 8.5 4.824 -11.453 1 95.88 36 THR B O 1
ATOM 916 N N . GLU B 1 37 ? 8.148 3.055 -10.203 1 94.56 37 GLU B N 1
ATOM 917 C CA . GLU B 1 37 ? 9.164 3.324 -9.188 1 94.56 37 GLU B CA 1
ATOM 918 C C . GLU B 1 37 ? 8.789 4.527 -8.336 1 94.56 37 GLU B C 1
ATOM 920 O O . GLU B 1 37 ? 9.602 5.031 -7.559 1 94.56 37 GLU B O 1
ATOM 925 N N . GLU B 1 38 ? 7.598 4.93 -8.461 1 95.25 38 GLU B N 1
ATOM 926 C CA . GLU B 1 38 ? 7.129 6.047 -7.645 1 95.25 38 GLU B CA 1
ATOM 927 C C . GLU B 1 38 ? 6.945 5.629 -6.188 1 95.25 38 GLU B C 1
ATOM 929 O O . GLU B 1 38 ? 6.445 4.539 -5.906 1 95.25 38 GLU B O 1
ATOM 934 N N . VAL B 1 39 ? 7.34 6.523 -5.285 1 96.38 39 VAL B N 1
ATOM 935 C CA . VAL B 1 39 ? 7.121 6.309 -3.859 1 96.38 39 VAL B CA 1
ATOM 936 C C . VAL B 1 39 ? 5.734 6.816 -3.467 1 96.38 39 VAL B C 1
ATOM 938 O O . VAL B 1 39 ? 5.359 7.941 -3.809 1 96.38 39 VAL B O 1
ATOM 941 N N . LEU B 1 40 ? 4.977 5.945 -2.797 1 97.81 40 LEU B N 1
ATOM 942 C CA . LEU B 1 40 ? 3.621 6.25 -2.354 1 97.81 40 LEU B CA 1
ATOM 943 C C . LEU B 1 40 ? 3.498 6.105 -0.841 1 97.81 40 LEU B C 1
ATOM 945 O O . LEU B 1 40 ? 4.25 5.344 -0.224 1 97.81 40 LEU B O 1
ATOM 949 N N . VAL B 1 41 ? 2.561 6.848 -0.269 1 98 41 VAL B N 1
ATOM 950 C CA . VAL B 1 41 ? 2.234 6.727 1.148 1 98 41 VAL B CA 1
ATOM 951 C C . VAL B 1 41 ? 1.037 5.793 1.326 1 98 41 VAL B C 1
ATOM 953 O O . VAL B 1 41 ? 0.006 5.969 0.673 1 98 41 VAL B O 1
ATOM 956 N N . LEU B 1 42 ? 1.21 4.812 2.158 1 97.25 42 LEU B N 1
ATOM 957 C CA . LEU B 1 42 ? 0.164 3.867 2.531 1 97.25 42 LEU B CA 1
ATOM 958 C C . LEU B 1 42 ? -0.553 4.32 3.799 1 97.25 42 LEU B C 1
ATOM 960 O O . LEU B 1 42 ? 0.069 4.453 4.855 1 97.25 42 LEU B O 1
ATOM 964 N N . TYR B 1 43 ? -1.898 4.496 3.693 1 96.25 43 TYR B N 1
ATOM 965 C CA . TYR B 1 43 ? -2.621 5.062 4.828 1 96.25 43 TYR B CA 1
ATOM 966 C C . TYR B 1 43 ? -4.102 4.711 4.758 1 96.25 43 TYR B C 1
ATOM 968 O O . TYR B 1 43 ? -4.59 4.25 3.725 1 96.25 43 TYR B O 1
ATOM 976 N N . ALA B 1 44 ? -4.77 4.895 5.902 1 94.62 44 ALA B N 1
ATOM 977 C CA . ALA B 1 44 ? -6.195 4.586 6.016 1 94.62 44 ALA B CA 1
ATOM 978 C C . ALA B 1 44 ? -6.887 5.539 6.988 1 94.62 44 ALA B C 1
ATOM 980 O O . ALA B 1 44 ? -6.262 6.047 7.918 1 94.62 44 ALA B O 1
ATOM 981 N N . PRO B 1 45 ? -8.18 5.77 6.684 1 92.62 45 PRO B N 1
ATOM 982 C CA . PRO B 1 45 ? -8.906 6.578 7.664 1 92.62 45 PRO B CA 1
ATOM 983 C C . PRO B 1 45 ? -9.055 5.875 9.008 1 92.62 45 PRO B C 1
ATOM 985 O O . PRO B 1 45 ? -9.242 4.656 9.062 1 92.62 45 PRO B O 1
ATOM 988 N N . VAL B 1 46 ? -8.945 6.648 10.109 1 91.06 46 VAL B N 1
ATOM 989 C CA . VAL B 1 46 ? -9.117 6.109 11.453 1 91.06 46 VAL B CA 1
ATOM 990 C C . VAL B 1 46 ? -10.586 5.738 11.68 1 91.06 46 VAL B C 1
ATOM 992 O O . VAL B 1 46 ? -10.883 4.668 12.219 1 91.06 46 VAL B O 1
ATOM 995 N N . ILE B 1 47 ? -11.391 6.695 11.398 1 81.75 47 ILE B N 1
ATOM 996 C CA . ILE B 1 47 ? -12.82 6.426 11.531 1 81.75 47 ILE B CA 1
ATOM 997 C C . ILE B 1 47 ? -13.391 6.008 10.172 1 81.75 47 ILE B C 1
ATOM 999 O O . ILE B 1 47 ? -13.336 6.773 9.211 1 81.75 47 ILE B O 1
ATOM 1003 N N . GLN B 1 48 ? -13.523 4.781 9.922 1 65 48 GLN B N 1
ATOM 1004 C CA . GLN B 1 48 ? -13.977 4.336 8.609 1 65 48 GLN B CA 1
ATOM 1005 C C . GLN B 1 48 ? -15.398 3.793 8.672 1 65 48 GLN B C 1
ATOM 1007 O O . GLN B 1 48 ? -15.773 3.111 9.625 1 65 48 GLN B O 1
ATOM 1012 N N . ALA B 1 49 ? -16.375 4.465 7.977 1 61.19 49 ALA B N 1
ATOM 1013 C CA . ALA B 1 49 ? -17.594 3.709 7.723 1 61.19 49 ALA B CA 1
ATOM 1014 C C . ALA B 1 49 ? -17.297 2.412 6.977 1 61.19 49 ALA B C 1
ATOM 1016 O O . ALA B 1 49 ? -16.266 2.297 6.312 1 61.19 49 ALA B O 1
ATOM 1017 N N . ASP B 1 50 ? -17.781 1.133 7.207 1 56.19 50 ASP B N 1
ATOM 1018 C CA . ASP B 1 50 ? -17.703 -0.16 6.535 1 56.19 50 ASP B CA 1
ATOM 1019 C C . ASP B 1 50 ? -18 -0.023 5.043 1 56.19 50 ASP B C 1
ATOM 1021 O O . ASP B 1 50 ? -18.922 0.701 4.656 1 56.19 50 ASP B O 1
ATOM 1025 N N . PRO B 1 51 ? -17.156 -0.511 4.27 1 55.19 51 PRO B N 1
ATOM 1026 C CA . PRO B 1 51 ? -15.883 -1.191 4.48 1 55.19 51 PRO B CA 1
ATOM 1027 C C . PRO B 1 51 ? -14.695 -0.237 4.43 1 55.19 51 PRO B C 1
ATOM 1029 O O . PRO B 1 51 ? -14.695 0.717 3.645 1 55.19 51 PRO B O 1
ATOM 1032 N N . ALA B 1 52 ? -13.758 -0.241 5.434 1 57.41 52 ALA B N 1
ATOM 1033 C CA . ALA B 1 52 ? -12.539 0.554 5.566 1 57.41 52 ALA B CA 1
ATOM 1034 C C . ALA B 1 52 ? -11.586 0.3 4.398 1 57.41 52 ALA B C 1
ATOM 1036 O O . ALA B 1 52 ? -11.352 -0.85 4.023 1 57.41 52 ALA B O 1
ATOM 1037 N N . ARG B 1 53 ? -11.266 1.372 3.516 1 80.44 53 ARG B N 1
ATOM 1038 C CA . ARG B 1 53 ? -10.398 1.184 2.357 1 80.44 53 ARG B CA 1
ATOM 1039 C C . ARG B 1 53 ? -8.961 1.597 2.672 1 80.44 53 ARG B C 1
ATOM 1041 O O . ARG B 1 53 ? -8.734 2.518 3.459 1 80.44 53 ARG B O 1
ATOM 1048 N N . LEU B 1 54 ? -8.016 0.893 2.383 1 92.81 54 LEU B N 1
ATOM 1049 C CA . LEU B 1 54 ? -6.586 1.189 2.34 1 92.81 54 LEU B CA 1
ATOM 1050 C C . LEU B 1 54 ? -6.234 1.991 1.091 1 92.81 54 LEU B C 1
ATOM 1052 O O . LEU B 1 54 ? -6.695 1.67 -0.008 1 92.81 54 LEU B O 1
ATOM 1056 N N . TRP B 1 55 ? -5.547 3.098 1.325 1 95.56 55 TRP B N 1
ATOM 1057 C CA . TRP B 1 55 ? -5.23 4.023 0.245 1 95.56 55 TRP B CA 1
ATOM 1058 C C . TRP B 1 55 ? -3.721 4.145 0.055 1 95.56 55 TRP B C 1
ATOM 1060 O O . TRP B 1 55 ? -2.955 3.969 1.005 1 95.56 55 TRP B O 1
ATOM 1070 N N . VAL B 1 56 ? -3.363 4.469 -1.157 1 97.81 56 VAL B N 1
ATOM 1071 C CA . VAL B 1 56 ? -2.033 5.016 -1.411 1 97.81 56 VAL B CA 1
ATOM 1072 C C . VAL B 1 56 ? -2.15 6.32 -2.191 1 97.81 56 VAL B C 1
ATOM 1074 O O . VAL B 1 56 ? -3.09 6.508 -2.969 1 97.81 56 VAL B O 1
ATOM 1077 N N . ARG B 1 57 ? -1.188 7.164 -2.039 1 98.25 57 ARG B N 1
ATOM 1078 C CA . ARG B 1 57 ? -1.055 8.414 -2.781 1 98.25 57 ARG B CA 1
ATOM 1079 C C . ARG B 1 57 ? 0.409 8.82 -2.918 1 98.25 57 ARG B C 1
ATOM 1081 O O . ARG B 1 57 ? 1.231 8.492 -2.059 1 98.25 57 ARG B O 1
ATOM 1088 N N . PRO B 1 58 ? 0.786 9.516 -3.957 1 98.44 58 PRO B N 1
ATOM 1089 C CA . PRO B 1 58 ? 2.189 9.914 -4.074 1 98.44 58 PRO B CA 1
ATOM 1090 C C . PRO B 1 58 ? 2.693 10.664 -2.84 1 98.44 58 PRO B C 1
ATOM 1092 O O . PRO B 1 58 ? 1.978 11.5 -2.287 1 98.44 58 PRO B O 1
ATOM 1095 N N . LEU B 1 59 ? 3.951 10.352 -2.453 1 97.88 59 LEU B N 1
ATOM 1096 C CA . LEU B 1 59 ? 4.586 10.992 -1.304 1 97.88 59 LEU B CA 1
ATOM 1097 C C . LEU B 1 59 ? 4.582 12.508 -1.449 1 97.88 59 LEU B C 1
ATOM 1099 O O . LEU B 1 59 ? 4.277 13.227 -0.495 1 97.88 59 LEU B O 1
ATOM 1103 N N . ALA B 1 60 ? 4.898 12.984 -2.674 1 97.19 60 ALA B N 1
ATOM 1104 C CA . ALA B 1 60 ? 4.969 14.422 -2.93 1 97.19 60 ALA B CA 1
ATOM 1105 C C . ALA B 1 60 ? 3.615 15.086 -2.699 1 97.19 60 ALA B C 1
ATOM 1107 O O . ALA B 1 60 ? 3.545 16.203 -2.172 1 97.19 60 ALA B O 1
ATOM 1108 N N . MET B 1 61 ? 2.566 14.414 -3.049 1 98 61 MET B N 1
ATOM 1109 C CA . MET B 1 61 ? 1.223 14.961 -2.879 1 98 61 MET B CA 1
ATOM 1110 C C . MET B 1 61 ? 0.802 14.922 -1.413 1 98 61 MET B C 1
ATOM 1112 O O . MET B 1 61 ? 0.174 15.859 -0.919 1 98 61 MET B O 1
ATOM 1116 N N . PHE B 1 62 ? 1.056 13.891 -0.74 1 98.25 62 PHE B N 1
ATOM 1117 C CA . PHE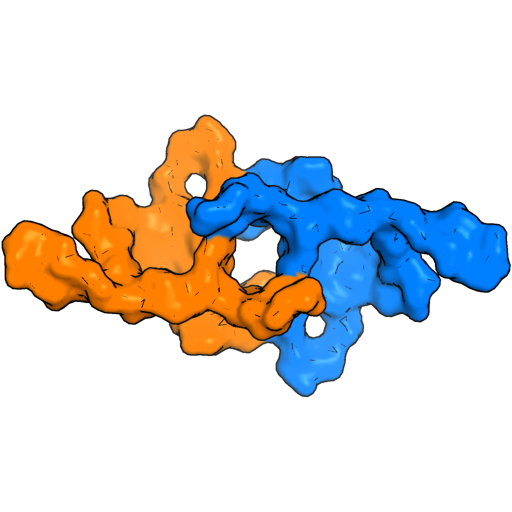 B 1 62 ? 0.747 13.734 0.677 1 98.25 62 PHE B CA 1
ATOM 1118 C C . PHE B 1 62 ? 1.438 14.82 1.502 1 98.25 62 PHE B C 1
ATOM 1120 O O . PHE B 1 62 ? 0.855 15.352 2.445 1 98.25 62 PHE B O 1
ATOM 1127 N N . SER B 1 63 ? 2.609 15.172 1.129 1 97.94 63 SER B N 1
ATOM 1128 C CA . SER B 1 63 ? 3.453 16.062 1.931 1 97.94 63 SER B CA 1
ATOM 1129 C C . SER B 1 63 ? 3.303 17.516 1.495 1 97.94 63 SER B C 1
ATOM 1131 O O . SER B 1 63 ? 4 18.391 2.002 1 97.94 63 SER B O 1
ATOM 1133 N N . GLU B 1 64 ? 2.523 17.734 0.57 1 97.75 64 GLU B N 1
ATOM 1134 C CA . GLU B 1 64 ? 2.371 19.078 0.023 1 97.75 64 GLU B CA 1
ATOM 1135 C C . GLU B 1 64 ? 1.661 20 1.012 1 97.75 64 GLU B C 1
ATOM 1137 O O . GLU B 1 64 ? 0.988 19.531 1.932 1 97.75 64 GLU B O 1
ATOM 1142 N N . SER B 1 65 ? 1.957 21.312 0.855 1 98 65 SER B N 1
ATOM 1143 C CA . SER B 1 65 ? 1.138 22.328 1.512 1 98 65 SER B CA 1
ATOM 1144 C C . SER B 1 65 ? -0.037 22.734 0.633 1 98 65 SER B C 1
ATOM 1146 O O . SER B 1 65 ? 0.047 22.672 -0.596 1 98 65 SER B O 1
ATOM 1148 N N . VAL B 1 66 ? -1.129 23.094 1.301 1 97.25 66 VAL B N 1
ATOM 1149 C CA . VAL B 1 66 ? -2.322 23.531 0.581 1 97.25 66 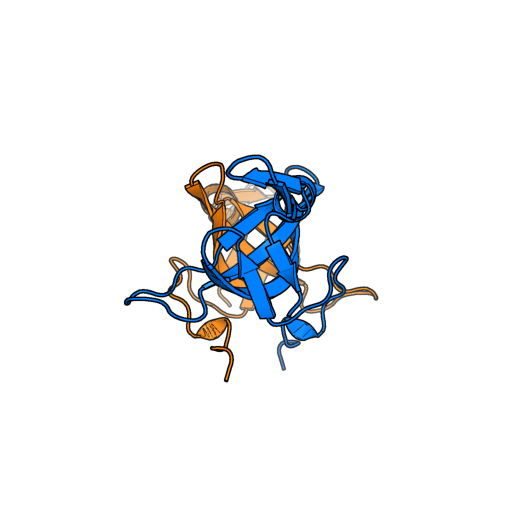VAL B CA 1
ATOM 1150 C C . VAL B 1 66 ? -2.785 24.875 1.11 1 97.25 66 VAL B C 1
ATOM 1152 O O . VAL B 1 66 ? -2.5 25.234 2.256 1 97.25 66 VAL B O 1
ATOM 1155 N N . ASP B 1 67 ? -3.393 25.734 0.184 1 96.94 67 ASP B N 1
ATOM 1156 C CA . ASP B 1 67 ? -4.055 26.969 0.591 1 96.94 67 ASP B CA 1
ATOM 1157 C C . ASP B 1 67 ? -5.488 26.703 1.037 1 96.94 67 ASP B C 1
ATOM 1159 O O . ASP B 1 67 ? -6.332 26.312 0.23 1 96.94 67 ASP B O 1
ATOM 1163 N N . SER B 1 68 ? -5.688 26.812 2.303 1 94.5 68 SER B N 1
ATOM 1164 C CA . SER B 1 68 ? -7.023 26.656 2.863 1 94.5 68 SER B CA 1
ATOM 1165 C C . SER B 1 68 ? -7.496 27.922 3.553 1 94.5 68 SER B C 1
ATOM 1167 O O . SER B 1 68 ? -7.035 28.25 4.648 1 94.5 68 SER B O 1
ATOM 1169 N N . ASP B 1 69 ? -8.461 28.562 2.857 1 93.19 69 ASP B N 1
ATOM 1170 C CA . ASP B 1 69 ? -9.031 29.797 3.404 1 93.19 69 ASP B CA 1
ATOM 1171 C C . ASP B 1 69 ? -7.941 30.828 3.672 1 93.19 69 ASP B C 1
ATOM 1173 O O . ASP B 1 69 ? -7.922 31.453 4.734 1 93.19 69 ASP B O 1
ATOM 1177 N N . GLY B 1 70 ? -6.953 30.875 2.889 1 93.88 70 GLY B N 1
ATOM 1178 C CA . GLY B 1 70 ? -5.914 31.875 2.986 1 93.88 70 GLY B CA 1
ATOM 1179 C C . GLY B 1 70 ? -4.738 31.453 3.842 1 93.88 70 GLY B C 1
ATOM 1180 O O . GLY B 1 70 ? -3.756 32.188 3.971 1 93.88 70 GLY B O 1
ATOM 1181 N N . GLU B 1 71 ? -4.844 30.344 4.473 1 95.44 71 GLU B N 1
ATOM 1182 C CA . GLU B 1 71 ? -3.748 29.812 5.273 1 95.44 71 GLU B CA 1
ATOM 1183 C C . GLU B 1 71 ? -3.051 28.656 4.551 1 95.44 71 GLU B C 1
ATOM 1185 O O . GLU B 1 71 ? -3.709 27.781 3.975 1 95.44 71 GLU B O 1
ATOM 1190 N N . ILE B 1 72 ? -1.718 28.812 4.453 1 97.31 72 ILE B N 1
ATOM 1191 C CA . ILE B 1 72 ? -0.914 27.734 3.887 1 97.31 72 ILE B CA 1
ATOM 1192 C C . ILE B 1 72 ? -0.578 26.719 4.977 1 97.31 72 ILE B C 1
ATOM 1194 O O . ILE B 1 72 ? 0.104 27.047 5.949 1 97.31 72 ILE B O 1
ATOM 1198 N N . LEU B 1 73 ? -1.075 25.547 4.836 1 97.19 73 LEU B N 1
ATOM 1199 C CA . LEU B 1 73 ? -0.834 24.484 5.816 1 97.19 73 LEU B CA 1
ATOM 1200 C C . LEU B 1 73 ? -0.55 23.156 5.129 1 97.19 73 LEU B C 1
ATOM 1202 O O . LEU B 1 73 ? -0.876 22.984 3.955 1 97.19 73 LEU B O 1
ATOM 1206 N N . PRO B 1 74 ? 0.018 22.219 5.898 1 98.12 74 PRO B N 1
ATOM 1207 C CA . PRO B 1 74 ? 0.26 20.906 5.285 1 98.12 74 PRO B CA 1
ATOM 1208 C C . PRO B 1 74 ? -1.03 20.156 4.973 1 98.12 74 PRO B C 1
ATOM 1210 O O . PRO B 1 74 ? -1.996 20.234 5.738 1 98.12 74 PRO B O 1
ATOM 1213 N N . ARG B 1 75 ? -1.082 19.5 3.852 1 98.38 75 ARG B N 1
ATOM 1214 C CA . ARG B 1 75 ? -2.223 18.656 3.521 1 98.38 75 ARG B CA 1
ATOM 1215 C C . ARG B 1 75 ? -2.484 17.641 4.625 1 98.38 75 ARG B C 1
ATOM 1217 O O . ARG B 1 75 ? -3.631 17.422 5.023 1 98.38 75 ARG B O 1
ATOM 1224 N N . PHE B 1 76 ? -1.464 16.922 5.035 1 98.5 76 PHE B N 1
ATOM 1225 C CA . PHE B 1 76 ? -1.486 16.031 6.188 1 98.5 76 PHE B CA 1
ATOM 1226 C C . PHE B 1 76 ? -0.45 16.453 7.223 1 98.5 76 PHE B C 1
ATOM 1228 O O . PHE B 1 76 ? 0.696 16.734 6.875 1 98.5 76 PHE B O 1
ATOM 1235 N N . ARG B 1 77 ? -0.797 16.469 8.438 1 97.94 77 ARG B N 1
ATOM 1236 C CA . ARG B 1 77 ? 0.156 16.75 9.508 1 97.94 77 ARG B CA 1
ATOM 1237 C C . ARG B 1 77 ? 0.2 15.609 10.516 1 97.94 77 ARG B C 1
ATOM 1239 O O . ARG B 1 77 ? -0.835 15.031 10.852 1 97.94 77 ARG B O 1
ATOM 1246 N N . LYS B 1 78 ? 1.439 15.367 10.984 1 97.44 78 LYS B N 1
ATOM 1247 C CA . LYS B 1 78 ? 1.598 14.336 12.016 1 97.44 78 LYS B CA 1
ATOM 1248 C C . LYS B 1 78 ? 1.049 14.812 13.352 1 97.44 78 LYS B C 1
ATOM 1250 O O . LYS B 1 78 ? 1.269 15.961 13.75 1 97.44 78 LYS B O 1
ATOM 1255 N N . LEU B 1 79 ? 0.409 13.844 13.906 1 97.12 79 LEU B N 1
ATOM 1256 C CA . LEU B 1 79 ? -0.119 14.148 15.227 1 97.12 79 LEU B CA 1
ATOM 1257 C C . LEU B 1 79 ? 0.806 13.625 16.312 1 97.12 79 LEU B C 1
ATOM 1259 O O . LEU B 1 79 ? 1.44 12.578 16.141 1 97.12 79 LEU B O 1
#

InterPro domains:
  IPR023387 DUF1653-like domain [PF07866] (15-77)
  IPR037135 DUF1653-like domain superfamily [G3DSA:2.30.30.320] (8-79)

Solvent-accessible surface area (backbone atoms only — not comparable to full-atom values): 8852 Å² total; per-residue (Å²): 129,84,75,57,69,75,73,38,67,47,93,46,86,60,43,50,28,33,34,70,88,65,56,45,28,38,32,60,25,35,31,31,31,72,86,77,67,44,53,25,36,32,32,29,57,67,80,52,70,89,78,47,61,41,33,29,39,46,44,71,66,50,67,27,70,39,80,55,94,85,41,80,40,50,36,46,39,81,106,127,82,75,59,69,76,73,38,65,46,93,47,84,61,42,50,27,34,35,71,88,64,55,46,29,37,33,59,23,36,30,30,30,71,85,75,67,44,54,24,35,32,34,31,57,66,80,51,69,89,76,47,62,40,32,29,39,48,43,71,65,50,67,28,70,40,81,55,94,87,40,79,40,50,36,45,38,81,106

pLDDT: mean 91.26, std 11.11, range [51.94, 98.5]

Organism: Asticcacaulis excentricus (strain ATCC 15261 / DSM 4724 / KCTC 12464 / NCIMB 9791 / VKM B-1370 / CB 48) (NCBI:txid573065)

Radius of gyration: 16.65 Å; Cα contacts (8 Å, |Δi|>4): 349; chains: 2; bounding box: 36×54×42 Å

Foldseek 3Di:
DPDPLLPDDAPDDFAWKAFPVGFIKTWSGWDADPPPRFIWTWMWTPDDDPPTDIDIDGPCQQQAWDQDPNDTDGRMDDD/DPDPLLPDDAPDDFAWKAFPVGFIKTWSGWDADPVPRFIWTWMWTPDDDPPTDIDIDGPCQQQAWDQDPNDTDGRMDDD

Sequence (158 aa):
MTRPIADYPSALATGLYRHYKGKDYVVFGCVTHSETEEVLVLYAPVIQADPARLWVRPLAMFSESVDSDGEILPRFRKLMTRPIADYPSALATGLYRHYKGKDYVVFGCVTHSETEEVLVLYAPVIQADPARLWVRPLAMFSESVDSDGEILPRFRKL